Protein AF-X1QBW2-F1 (afdb_monomer_lite)

InterPro domains:
  IPR005846 Alpha-D-phosphohexomutase, alpha/beta/alpha domain III [PF02880] (7-62)
  IPR016055 Alpha-D-phosphohexomutase, alpha/beta/alpha I/II/III [SSF53738] (3-62)

pLDDT: mean 87.69, std 8.31, range [47.75, 94.75]

Structure (mmCIF, N/CA/C/O backbone):
data_AF-X1QBW2-F1
#
_entry.id   AF-X1QBW2-F1
#
loop_
_atom_site.group_PDB
_atom_site.id
_atom_site.type_symbol
_atom_site.label_atom_id
_atom_site.label_alt_id
_atom_site.label_comp_id
_atom_site.label_asym_id
_atom_site.label_entity_id
_atom_site.label_seq_id
_atom_site.pdbx_PDB_ins_code
_atom_site.Cartn_x
_atom_site.Cartn_y
_atom_site.Cartn_z
_atom_site.occupancy
_atom_site.B_iso_or_equiv
_atom_site.auth_seq_id
_atom_site.auth_comp_id
_atom_site.auth_asym_id
_atom_site.auth_atom_id
_atom_site.pdbx_PDB_model_num
ATOM 1 N N . MET A 1 1 ? 1.684 6.952 5.848 1.00 73.50 1 MET A N 1
ATOM 2 C CA . MET A 1 1 ? 0.774 7.379 4.758 1.00 73.50 1 MET A CA 1
ATOM 3 C C . MET A 1 1 ? -0.474 6.506 4.648 1.00 73.50 1 MET A C 1
ATOM 5 O O . MET A 1 1 ? -1.545 7.077 4.546 1.00 73.50 1 MET A O 1
ATOM 9 N N . VAL A 1 2 ? -0.388 5.171 4.742 1.00 79.25 2 VAL A N 1
ATOM 10 C CA . VAL A 1 2 ? -1.566 4.271 4.691 1.00 79.25 2 VAL A CA 1
ATOM 11 C C . VAL A 1 2 ? -2.728 4.673 5.625 1.00 79.25 2 VAL A C 1
ATOM 13 O O . VAL A 1 2 ? -3.845 4.789 5.119 1.00 79.25 2 VAL A O 1
ATOM 16 N N . PRO A 1 3 ? -2.507 4.985 6.923 1.00 80.44 3 PRO A N 1
ATOM 17 C CA . PRO A 1 3 ? -3.610 5.329 7.830 1.00 80.44 3 PRO A CA 1
ATOM 18 C C . PRO A 1 3 ? -4.379 6.583 7.402 1.00 80.44 3 PRO A C 1
ATOM 20 O O . PRO A 1 3 ? -5.585 6.673 7.580 1.00 80.44 3 PRO A O 1
ATOM 23 N N . TYR A 1 4 ? -3.691 7.551 6.788 1.00 85.19 4 TYR A N 1
ATOM 24 C CA . TYR A 1 4 ? -4.307 8.797 6.331 1.00 85.19 4 TYR A CA 1
ATOM 25 C C . TYR A 1 4 ? -5.340 8.556 5.224 1.00 85.19 4 TYR A C 1
ATOM 27 O O . TYR A 1 4 ? -6.417 9.146 5.241 1.00 85.19 4 TYR A O 1
ATOM 35 N N . PHE A 1 5 ? -5.011 7.681 4.272 1.00 85.12 5 PHE A N 1
ATOM 36 C CA . PHE A 1 5 ? -5.884 7.355 3.150 1.00 85.12 5 PHE A CA 1
ATOM 37 C C . PHE A 1 5 ? -7.068 6.490 3.592 1.00 85.12 5 PHE A C 1
ATOM 39 O O . PHE A 1 5 ? -8.201 6.792 3.231 1.00 85.12 5 PHE A O 1
ATOM 46 N N . LEU A 1 6 ? -6.830 5.481 4.435 1.00 86.31 6 LEU A N 1
ATOM 47 C CA . LEU A 1 6 ? -7.892 4.595 4.925 1.00 86.31 6 LEU A CA 1
ATOM 48 C C . LEU A 1 6 ? -8.824 5.268 5.944 1.00 86.31 6 LEU A C 1
ATOM 50 O O . LEU A 1 6 ? -9.995 4.917 6.004 1.00 86.31 6 LEU A O 1
ATOM 54 N N . ASN A 1 7 ? -8.364 6.287 6.677 1.00 86.25 7 ASN A N 1
ATOM 55 C CA . ASN A 1 7 ? -9.255 7.104 7.510 1.00 86.25 7 ASN A CA 1
ATOM 56 C C . ASN A 1 7 ? -10.227 7.959 6.681 1.00 86.25 7 ASN A C 1
ATOM 58 O O . ASN A 1 7 ? -11.316 8.271 7.153 1.00 86.25 7 ASN A O 1
ATOM 62 N N . LYS A 1 8 ? -9.832 8.372 5.470 1.00 85.94 8 LYS A N 1
ATOM 63 C CA . LYS A 1 8 ? -10.693 9.147 4.561 1.00 85.94 8 LYS A CA 1
ATOM 64 C C . LYS A 1 8 ? -11.621 8.254 3.750 1.00 85.94 8 LYS A C 1
ATOM 66 O O . LYS A 1 8 ? -12.786 8.589 3.574 1.00 85.94 8 LYS A O 1
ATOM 71 N N . GLU A 1 9 ? -11.097 7.132 3.270 1.00 84.75 9 GLU A N 1
ATOM 72 C CA . GLU A 1 9 ? -11.837 6.143 2.494 1.00 84.75 9 GLU A CA 1
ATOM 73 C C . GLU A 1 9 ? -11.592 4.739 3.072 1.00 84.75 9 GLU A C 1
ATOM 75 O O . GLU A 1 9 ? -10.694 4.022 2.610 1.00 84.75 9 GLU A O 1
ATOM 80 N N . PRO A 1 10 ? -12.376 4.341 4.093 1.00 84.88 10 PRO A N 1
ATOM 81 C CA . PRO A 1 10 ? -12.268 3.028 4.719 1.00 84.88 10 PRO A CA 1
ATOM 82 C C . PRO A 1 10 ? -12.526 1.899 3.721 1.00 84.88 10 PRO A C 1
ATOM 84 O O . PRO A 1 10 ? -13.260 2.069 2.748 1.00 84.88 10 PRO A O 1
ATOM 87 N N . ARG A 1 11 ? -11.963 0.711 3.977 1.00 89.19 11 ARG A N 1
ATOM 88 C CA . ARG A 1 11 ? -12.136 -0.503 3.142 1.00 89.19 11 ARG A CA 1
ATOM 89 C C . ARG A 1 11 ? -11.569 -0.423 1.726 1.00 89.19 11 ARG A C 1
ATOM 91 O O . ARG A 1 11 ? -11.699 -1.367 0.945 1.00 89.19 11 ARG A O 1
ATOM 98 N N . SER A 1 12 ? -10.889 0.666 1.404 1.00 92.88 12 SER A N 1
ATOM 99 C CA . SER A 1 12 ? -10.264 0.863 0.107 1.00 92.88 12 SER A CA 1
ATOM 100 C C . SER A 1 12 ? -9.063 -0.043 -0.128 1.00 92.88 12 SER A C 1
ATOM 102 O O . SER A 1 12 ? -8.389 -0.509 0.796 1.00 92.88 12 SER A O 1
ATOM 104 N N . THR A 1 13 ? -8.769 -0.274 -1.407 1.00 94.75 13 THR A N 1
ATOM 105 C CA . THR A 1 13 ? -7.582 -1.032 -1.802 1.00 94.75 13 THR A CA 1
ATOM 106 C C . THR A 1 13 ? -6.344 -0.146 -1.744 1.00 94.75 13 THR A C 1
ATOM 108 O O . THR A 1 13 ? -6.358 0.991 -2.218 1.00 94.75 13 THR A O 1
ATOM 111 N N . VAL A 1 14 ? -5.255 -0.692 -1.209 1.00 93.69 14 VAL A N 1
ATOM 112 C CA . VAL A 1 14 ? -3.928 -0.075 -1.239 1.00 93.69 14 VAL A CA 1
ATOM 113 C C . VAL A 1 14 ? -2.971 -1.017 -1.955 1.00 93.69 14 VAL A C 1
ATOM 115 O O . VAL A 1 14 ? -2.784 -2.165 -1.542 1.00 93.69 14 VAL A O 1
ATOM 118 N N . VAL A 1 15 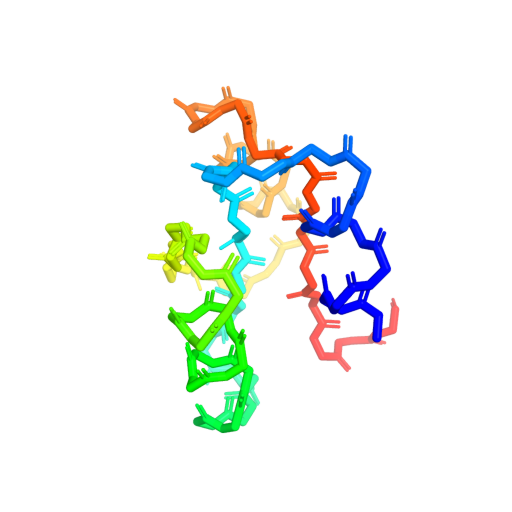? -2.368 -0.535 -3.043 1.00 94.44 15 VAL A N 1
ATOM 119 C CA . VAL A 1 15 ? -1.379 -1.304 -3.804 1.00 94.44 15 VAL A CA 1
ATOM 120 C C . VAL A 1 15 ? 0.011 -1.059 -3.228 1.00 94.44 15 VAL A C 1
ATOM 122 O O . VAL A 1 15 ? 0.371 0.075 -2.916 1.00 94.44 15 VAL A O 1
ATOM 125 N N . TYR A 1 16 ? 0.803 -2.116 -3.093 1.00 91.88 16 TYR A N 1
ATOM 126 C CA . TYR A 1 16 ? 2.182 -2.036 -2.614 1.00 91.88 16 TYR A CA 1
ATOM 127 C C . TYR A 1 16 ? 3.089 -2.981 -3.402 1.00 91.88 16 TYR A C 1
ATOM 129 O O . TYR A 1 16 ? 2.646 -4.015 -3.914 1.00 91.88 16 TYR A O 1
ATOM 137 N N . ASP A 1 17 ? 4.367 -2.626 -3.513 1.00 91.12 17 ASP A N 1
ATOM 138 C CA . ASP A 1 17 ? 5.353 -3.435 -4.231 1.00 91.12 17 ASP A CA 1
ATOM 139 C C . ASP A 1 17 ? 6.086 -4.452 -3.330 1.00 91.12 17 ASP A C 1
ATOM 141 O O . ASP A 1 17 ? 6.038 -4.383 -2.103 1.00 91.12 17 ASP A O 1
ATOM 145 N N . LEU A 1 18 ? 6.780 -5.409 -3.952 1.00 86.50 18 LEU A N 1
ATOM 146 C CA . LEU A 1 18 ? 7.543 -6.486 -3.295 1.00 86.50 18 LEU A CA 1
ATOM 147 C C . LEU A 1 18 ? 8.596 -6.031 -2.274 1.00 86.50 18 LEU A C 1
ATOM 149 O O . LEU A 1 18 ? 8.931 -6.797 -1.377 1.00 86.50 18 LEU A O 1
ATOM 153 N N . ARG A 1 19 ? 9.153 -4.833 -2.441 1.00 86.38 19 ARG A N 1
ATOM 154 C CA . ARG A 1 19 ? 10.184 -4.249 -1.577 1.00 86.38 19 ARG A CA 1
ATOM 155 C C . ARG A 1 19 ? 9.574 -3.556 -0.359 1.00 86.38 19 ARG A C 1
ATOM 157 O O . ARG A 1 19 ? 10.299 -3.226 0.573 1.00 86.38 19 ARG A O 1
ATOM 164 N N . SER A 1 20 ? 8.260 -3.327 -0.348 1.00 86.38 20 SER A N 1
ATOM 165 C CA . SER A 1 20 ? 7.581 -2.744 0.809 1.00 86.38 20 SER A CA 1
ATOM 166 C C . SER A 1 20 ? 7.680 -3.669 2.023 1.00 86.38 20 SER A C 1
ATOM 168 O O . SER A 1 20 ? 7.563 -4.890 1.906 1.00 86.38 20 SER A O 1
ATOM 170 N N . SER A 1 21 ? 7.867 -3.081 3.206 1.00 87.19 21 SER A N 1
ATOM 171 C CA . SER A 1 21 ? 7.911 -3.838 4.460 1.00 87.19 21 SER A CA 1
ATOM 172 C C . SER A 1 21 ? 6.580 -4.545 4.741 1.00 87.19 21 SER A C 1
ATOM 174 O O . SER A 1 21 ? 5.510 -4.046 4.387 1.00 87.19 21 SER A O 1
ATOM 176 N N . ARG A 1 22 ? 6.637 -5.673 5.462 1.00 88.56 22 ARG A N 1
ATOM 177 C CA . ARG A 1 22 ? 5.450 -6.401 5.955 1.00 88.56 22 ARG A CA 1
ATOM 178 C C . ARG A 1 22 ? 4.524 -5.512 6.789 1.00 88.56 22 ARG A C 1
ATOM 180 O O . ARG A 1 22 ? 3.311 -5.669 6.705 1.00 88.56 22 ARG A O 1
ATOM 187 N N . VAL A 1 23 ? 5.097 -4.525 7.480 1.00 89.81 23 VAL A N 1
ATOM 188 C CA . VAL A 1 23 ? 4.372 -3.514 8.266 1.00 89.81 23 VAL A CA 1
ATOM 189 C C . VAL A 1 23 ? 3.319 -2.784 7.425 1.00 89.81 23 VAL A C 1
ATOM 191 O O . VAL A 1 23 ? 2.260 -2.442 7.934 1.00 89.81 23 VAL A O 1
ATOM 194 N N . VAL A 1 24 ? 3.556 -2.582 6.122 1.00 89.50 24 VAL A N 1
ATOM 195 C CA . VAL A 1 24 ? 2.575 -1.938 5.231 1.00 89.50 24 VAL A CA 1
ATOM 196 C C . VAL A 1 24 ? 1.296 -2.767 5.148 1.00 89.50 24 VAL A C 1
ATOM 198 O O . VAL A 1 24 ? 0.205 -2.220 5.244 1.00 89.50 24 VAL A O 1
ATOM 201 N N . VAL A 1 25 ? 1.421 -4.086 5.007 1.00 91.38 25 VAL A N 1
ATOM 202 C CA . VAL A 1 25 ? 0.273 -4.999 4.919 1.00 91.38 25 VAL A CA 1
ATOM 203 C C . VAL A 1 25 ? -0.493 -5.026 6.233 1.00 91.38 25 VAL A C 1
ATOM 205 O O . VAL A 1 25 ? -1.717 -4.935 6.230 1.00 91.38 25 VAL A O 1
ATOM 208 N N . GLU A 1 26 ? 0.23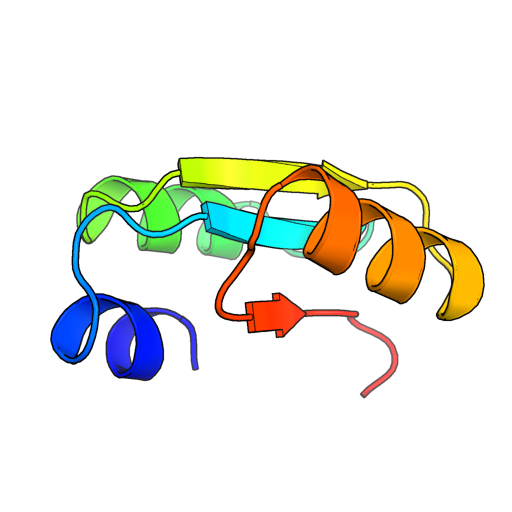1 -5.118 7.346 1.00 92.19 26 GLU A N 1
ATOM 209 C CA . GLU A 1 26 ? -0.346 -5.132 8.691 1.00 92.19 26 GLU A CA 1
ATOM 210 C C . GLU A 1 26 ? -1.131 -3.847 8.968 1.00 92.19 26 GLU A C 1
ATOM 212 O O . GLU A 1 26 ? -2.272 -3.909 9.417 1.00 92.19 26 GLU A O 1
ATOM 217 N N . GLU A 1 27 ? -0.574 -2.690 8.610 1.00 91.31 27 GLU A N 1
ATOM 218 C CA . GLU A 1 27 ? -1.248 -1.401 8.758 1.00 91.31 27 GLU A CA 1
ATOM 219 C C . GLU A 1 27 ? -2.471 -1.268 7.844 1.00 91.31 27 GLU A C 1
ATOM 221 O O . GLU A 1 27 ? -3.481 -0.716 8.277 1.00 91.31 27 GLU A O 1
ATOM 226 N N . ILE A 1 28 ? -2.427 -1.793 6.612 1.00 91.50 28 ILE A N 1
ATOM 227 C CA . ILE A 1 28 ? -3.600 -1.808 5.724 1.00 91.50 28 ILE A CA 1
ATOM 228 C C . ILE A 1 28 ? -4.726 -2.634 6.357 1.00 91.50 28 ILE A C 1
ATOM 230 O O . ILE A 1 28 ? -5.847 -2.146 6.462 1.00 91.50 28 ILE A O 1
ATOM 234 N N . ILE A 1 29 ? -4.425 -3.852 6.818 1.00 91.56 29 ILE A N 1
ATOM 235 C CA . ILE A 1 29 ? -5.413 -4.758 7.427 1.00 91.56 29 ILE A CA 1
ATOM 236 C C . ILE A 1 29 ? -5.978 -4.164 8.721 1.00 91.56 29 ILE A C 1
ATOM 238 O O . ILE A 1 29 ? -7.185 -4.204 8.945 1.00 91.56 29 ILE A O 1
ATOM 242 N N . LYS A 1 30 ? -5.117 -3.581 9.561 1.00 91.75 30 LYS A N 1
ATOM 243 C CA . LYS A 1 30 ? -5.500 -2.952 10.832 1.00 91.75 30 LYS A CA 1
ATOM 244 C C . LYS A 1 30 ? -6.487 -1.798 10.652 1.00 91.75 30 LYS A C 1
ATOM 246 O O . LYS A 1 30 ? -7.319 -1.582 11.524 1.00 91.75 30 LYS A O 1
ATOM 251 N N . HIS A 1 31 ? -6.409 -1.084 9.531 1.00 91.06 31 HIS A N 1
ATOM 252 C CA . HIS A 1 31 ? -7.333 -0.004 9.172 1.00 91.06 31 HIS A CA 1
ATOM 253 C C . HIS A 1 31 ? -8.430 -0.477 8.200 1.00 91.06 31 HIS A C 1
ATOM 255 O O . HIS A 1 31 ? -8.942 0.309 7.406 1.00 91.06 31 HIS A O 1
ATOM 261 N N . GLU A 1 32 ? -8.757 -1.774 8.231 1.00 91.31 32 GLU A N 1
ATOM 262 C CA . GLU A 1 32 ? -9.812 -2.416 7.436 1.00 91.31 32 GLU A CA 1
ATOM 263 C C . GLU A 1 32 ? -9.656 -2.282 5.911 1.00 91.31 32 GLU A C 1
ATOM 265 O O . GLU A 1 32 ? -10.602 -2.531 5.169 1.00 91.31 32 GLU A O 1
ATOM 270 N N . GLY A 1 33 ? -8.479 -1.901 5.416 1.00 92.50 33 GLY A N 1
ATOM 271 C CA . GLY A 1 33 ? -8.188 -1.778 3.992 1.00 92.50 33 GLY A CA 1
ATOM 272 C C . GLY A 1 33 ? -7.892 -3.121 3.322 1.00 92.50 33 GLY A C 1
ATOM 273 O O . GLY A 1 33 ? -7.628 -4.134 3.970 1.00 92.50 33 GLY A O 1
ATOM 274 N N . THR A 1 34 ? -7.874 -3.119 1.988 1.00 94.25 34 THR A N 1
ATOM 275 C CA . THR A 1 34 ? -7.531 -4.307 1.191 1.00 94.25 34 THR A CA 1
ATOM 276 C C . THR A 1 34 ? -6.100 -4.196 0.655 1.00 94.25 34 THR A C 1
ATOM 278 O O . THR A 1 34 ? -5.838 -3.366 -0.221 1.00 94.25 34 THR A O 1
ATOM 281 N N . PRO A 1 35 ? -5.143 -5.009 1.136 1.00 93.25 35 PRO A N 1
ATOM 282 C CA . PRO A 1 35 ? -3.776 -4.974 0.633 1.00 93.25 35 PRO A CA 1
ATOM 283 C C . PRO A 1 35 ? -3.689 -5.685 -0.722 1.00 93.25 35 PRO A C 1
ATOM 285 O O . PRO A 1 35 ? -4.063 -6.850 -0.852 1.00 93.25 35 PRO A O 1
ATOM 288 N N . ARG A 1 36 ? -3.141 -5.015 -1.743 1.00 93.69 36 ARG A N 1
ATOM 289 C CA . ARG A 1 36 ? -2.885 -5.618 -3.059 1.00 93.69 36 ARG A CA 1
ATOM 290 C C . ARG A 1 36 ? -1.409 -5.543 -3.426 1.00 93.69 36 ARG A C 1
ATOM 292 O O . ARG A 1 36 ? -0.882 -4.487 -3.756 1.00 93.69 36 ARG A O 1
ATOM 299 N N . ARG A 1 37 ? -0.739 -6.691 -3.421 1.00 92.56 37 ARG A N 1
ATOM 300 C CA . ARG A 1 37 ? 0.666 -6.784 -3.829 1.00 92.56 37 ARG A CA 1
ATOM 301 C C . ARG A 1 37 ? 0.807 -6.678 -5.346 1.00 92.56 37 ARG A C 1
ATOM 303 O O . ARG A 1 37 ? 0.036 -7.297 -6.078 1.00 92.56 37 ARG A O 1
ATOM 310 N N . GLN A 1 38 ? 1.829 -5.962 -5.812 1.00 93.38 38 GLN A N 1
ATOM 311 C CA . GLN A 1 38 ? 2.149 -5.833 -7.232 1.00 93.38 38 GLN A CA 1
ATOM 312 C C . GLN A 1 38 ? 3.657 -5.919 -7.517 1.00 93.38 38 GLN A C 1
ATOM 314 O O . GLN A 1 38 ? 4.501 -5.761 -6.632 1.00 93.38 38 GLN A O 1
ATOM 319 N N . ARG A 1 39 ? 4.006 -6.213 -8.776 1.00 90.25 39 ARG A N 1
ATOM 320 C CA . ARG A 1 39 ? 5.384 -6.125 -9.288 1.00 90.25 39 ARG A CA 1
ATOM 321 C C . ARG A 1 39 ? 5.917 -4.689 -9.179 1.00 90.25 39 ARG A C 1
ATOM 323 O O . ARG A 1 39 ? 5.186 -3.743 -9.453 1.00 90.25 39 ARG A O 1
ATOM 330 N N . VAL A 1 40 ? 7.204 -4.560 -8.854 1.00 88.81 40 VAL A N 1
ATOM 331 C CA . VAL A 1 40 ? 7.941 -3.285 -8.872 1.00 88.81 40 VAL A CA 1
ATOM 332 C C . VAL A 1 40 ? 7.895 -2.643 -10.262 1.00 88.81 40 VAL A C 1
ATOM 334 O O . VAL A 1 40 ? 8.144 -3.316 -11.264 1.00 88.81 40 VAL A O 1
ATOM 337 N N . GLY A 1 41 ? 7.617 -1.344 -10.314 1.00 86.88 41 GLY A N 1
ATOM 338 C CA . GLY A 1 41 ? 7.672 -0.501 -11.499 1.00 86.88 41 GLY A CA 1
ATOM 339 C C . GLY A 1 41 ? 6.425 0.374 -11.642 1.00 86.88 41 GLY A C 1
ATOM 340 O O . GLY A 1 41 ? 5.293 -0.118 -11.626 1.00 86.88 41 GLY A O 1
ATOM 341 N N . HIS A 1 42 ? 6.632 1.663 -11.928 1.00 87.19 42 HIS A N 1
ATOM 342 C CA . HIS A 1 42 ? 5.564 2.665 -12.064 1.00 87.19 42 HIS A CA 1
ATOM 343 C C . HIS A 1 42 ? 4.430 2.255 -13.016 1.00 87.19 42 HIS A C 1
ATOM 345 O O . HIS A 1 42 ? 3.257 2.519 -12.742 1.00 87.19 42 HIS A O 1
ATOM 351 N N . ALA A 1 43 ? 4.749 1.600 -14.137 1.00 90.38 43 ALA A N 1
ATOM 352 C CA . ALA A 1 43 ? 3.739 1.139 -15.089 1.00 90.38 43 ALA A CA 1
ATOM 353 C C . ALA A 1 43 ? 2.831 0.051 -14.486 1.00 90.38 43 ALA A C 1
ATOM 355 O O . ALA A 1 43 ? 1.607 0.101 -14.644 1.00 90.38 43 ALA A O 1
ATOM 356 N N . PHE A 1 44 ? 3.418 -0.901 -13.754 1.00 90.94 44 PHE A N 1
ATOM 357 C CA . PHE A 1 44 ? 2.689 -1.973 -13.080 1.00 90.94 44 PHE A CA 1
ATOM 358 C C . PHE A 1 44 ? 1.860 -1.444 -11.914 1.00 90.94 44 PHE A C 1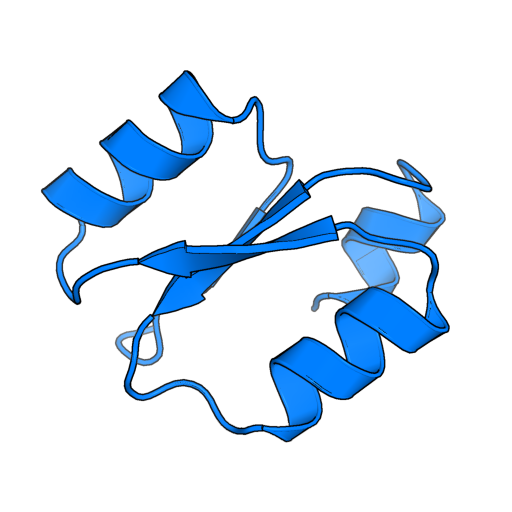
ATOM 360 O O . PHE A 1 44 ? 0.722 -1.888 -11.754 1.00 90.94 44 PHE A O 1
ATOM 367 N N . MET A 1 45 ? 2.398 -0.484 -11.156 1.00 90.94 45 MET A N 1
ATOM 368 C CA . MET A 1 45 ? 1.698 0.189 -10.062 1.00 90.94 45 MET A CA 1
ATOM 369 C C . MET A 1 45 ? 0.467 0.937 -10.581 1.00 90.94 45 MET A C 1
ATOM 371 O O . MET A 1 45 ? -0.650 0.650 -10.159 1.00 90.94 45 MET A O 1
ATOM 375 N N . LYS A 1 46 ? 0.631 1.814 -11.583 1.00 90.88 46 LYS A N 1
ATOM 376 C CA . LYS A 1 46 ? -0.492 2.554 -12.188 1.00 90.88 46 LYS A CA 1
ATOM 377 C C . LYS A 1 46 ? -1.560 1.628 -12.760 1.00 90.88 46 LYS A C 1
ATOM 379 O O . LYS A 1 46 ? -2.749 1.908 -12.623 1.00 90.88 46 LYS A O 1
ATOM 384 N N . LYS A 1 47 ? -1.152 0.532 -13.410 1.00 93.94 47 LYS A N 1
ATOM 385 C CA . LYS A 1 47 ? -2.094 -0.474 -13.909 1.00 93.94 47 LYS A CA 1
ATOM 386 C C . LYS A 1 47 ? -2.854 -1.137 -12.760 1.00 93.94 47 LYS A C 1
ATOM 388 O O . LYS A 1 47 ? -4.076 -1.130 -12.778 1.00 93.94 47 LYS A O 1
ATOM 393 N N . ALA A 1 48 ? -2.157 -1.623 -11.735 1.00 92.81 48 ALA A N 1
ATOM 394 C CA . ALA A 1 48 ? -2.795 -2.264 -10.588 1.00 92.81 48 ALA A CA 1
ATOM 395 C C . ALA A 1 48 ? -3.735 -1.321 -9.833 1.00 92.81 48 ALA A C 1
ATOM 397 O O . ALA A 1 48 ? -4.815 -1.749 -9.431 1.00 92.81 48 ALA A O 1
ATOM 398 N N . MET A 1 49 ? -3.365 -0.048 -9.675 1.00 93.12 49 MET A N 1
ATOM 399 C CA . MET A 1 49 ? -4.238 0.949 -9.058 1.00 93.12 49 MET A CA 1
ATOM 400 C C . MET A 1 49 ? -5.529 1.135 -9.854 1.00 93.12 49 MET A C 1
ATOM 402 O O . MET A 1 49 ? -6.601 1.121 -9.261 1.00 93.12 49 MET A O 1
ATOM 406 N N . ARG A 1 50 ? -5.450 1.231 -11.190 1.00 93.69 50 ARG A N 1
ATOM 407 C CA . ARG A 1 50 ? -6.645 1.306 -12.047 1.00 93.69 50 ARG A CA 1
ATOM 408 C C . ARG A 1 50 ? -7.498 0.042 -11.963 1.00 93.69 50 ARG A C 1
ATOM 410 O O . ARG A 1 50 ? -8.699 0.144 -11.739 1.00 93.69 50 ARG A O 1
ATOM 417 N N . ASP A 1 51 ? -6.877 -1.128 -12.086 1.00 94.00 51 ASP A N 1
ATOM 418 C CA . ASP A 1 51 ? -7.574 -2.420 -12.108 1.00 94.00 51 ASP A CA 1
ATOM 419 C C . ASP A 1 51 ? -8.287 -2.718 -10.778 1.00 94.00 51 ASP A C 1
ATOM 421 O O . ASP A 1 51 ? -9.313 -3.391 -10.755 1.00 94.00 51 ASP A O 1
ATOM 425 N N . SER A 1 52 ? -7.743 -2.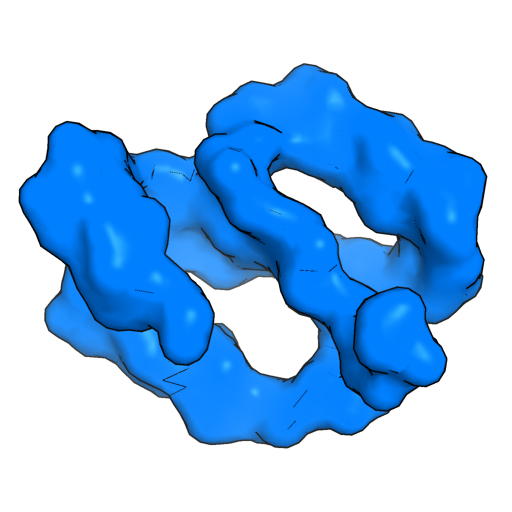227 -9.661 1.00 91.25 52 SER A N 1
ATOM 426 C CA . SER A 1 52 ? -8.294 -2.446 -8.318 1.00 91.25 52 SER A CA 1
ATOM 427 C C . SER A 1 52 ? -9.034 -1.250 -7.729 1.00 91.25 52 SER A C 1
ATOM 429 O O . SER A 1 52 ? -9.533 -1.352 -6.611 1.00 91.25 52 SER A O 1
ATOM 431 N N . ARG A 1 53 ? -9.101 -0.128 -8.459 1.00 91.25 53 ARG A N 1
ATOM 432 C CA . ARG A 1 53 ? -9.598 1.164 -7.954 1.00 91.25 53 ARG A CA 1
ATOM 433 C C . ARG A 1 53 ? -8.955 1.540 -6.615 1.00 91.25 53 ARG A C 1
ATOM 435 O O . ARG A 1 53 ? -9.628 1.970 -5.685 1.00 91.25 53 ARG A O 1
ATOM 442 N N . ALA A 1 54 ? -7.649 1.317 -6.505 1.00 91.88 54 ALA A N 1
ATOM 443 C CA . ALA A 1 54 ? -6.923 1.600 -5.281 1.00 91.88 54 ALA A CA 1
ATOM 444 C C . ALA A 1 54 ? -6.798 3.104 -5.048 1.00 91.88 54 ALA A C 1
ATOM 446 O O . ALA A 1 54 ? -6.451 3.852 -5.964 1.00 91.88 54 ALA A O 1
ATOM 447 N N . ILE A 1 55 ? -6.999 3.517 -3.800 1.00 91.56 55 ILE A N 1
ATOM 448 C CA . ILE A 1 55 ? -6.889 4.923 -3.392 1.00 91.56 55 ILE A CA 1
ATOM 449 C C . ILE A 1 55 ? -5.431 5.370 -3.279 1.00 91.56 55 ILE A C 1
ATOM 451 O O . ILE A 1 55 ? -5.122 6.557 -3.341 1.00 91.56 55 ILE A O 1
ATOM 455 N N . PHE A 1 56 ? -4.521 4.408 -3.111 1.00 88.94 56 PHE A N 1
ATOM 456 C CA . PHE A 1 56 ? -3.102 4.663 -2.944 1.00 88.94 56 PHE A CA 1
ATOM 457 C C . PHE A 1 56 ? -2.263 3.511 -3.502 1.00 88.94 56 PHE A C 1
ATOM 459 O O . PHE A 1 56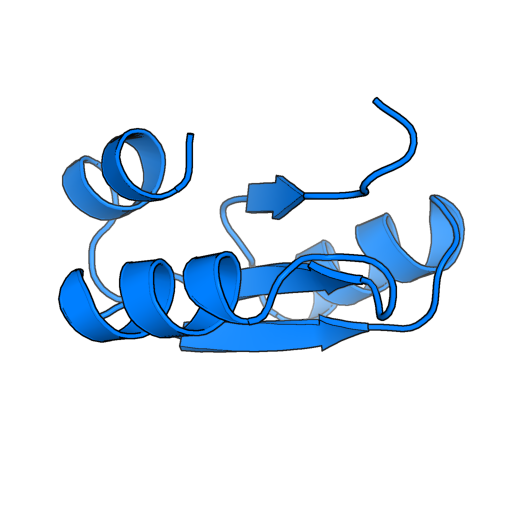 ? -2.628 2.338 -3.381 1.00 88.94 56 PHE A O 1
ATOM 466 N N . GLY A 1 57 ? -1.130 3.860 -4.107 1.00 86.19 57 GLY A N 1
ATOM 467 C CA . GLY A 1 57 ? -0.103 2.930 -4.560 1.00 86.19 57 GLY A CA 1
ATOM 468 C C . GLY A 1 57 ? 1.244 3.372 -4.010 1.00 86.19 57 GLY A C 1
ATOM 469 O O . GLY A 1 57 ? 1.761 4.401 -4.434 1.00 86.19 57 GLY A O 1
ATOM 470 N N . GLY A 1 58 ? 1.782 2.625 -3.048 1.00 79.19 58 GLY A N 1
ATOM 471 C CA . GLY A 1 58 ? 3.076 2.914 -2.437 1.00 79.19 58 GLY A CA 1
ATOM 472 C C . GLY A 1 58 ? 4.181 2.110 -3.107 1.00 79.19 58 GLY A C 1
ATOM 473 O O . GLY A 1 58 ? 4.144 0.878 -3.081 1.00 79.19 58 GLY A O 1
ATOM 474 N N . GLU A 1 59 ? 5.162 2.798 -3.687 1.00 74.06 59 GLU A N 1
ATOM 475 C CA . GLU A 1 59 ? 6.392 2.179 -4.174 1.00 74.06 59 GLU A CA 1
ATOM 476 C C . GLU A 1 59 ? 7.564 2.590 -3.268 1.00 74.06 59 GLU A C 1
ATOM 478 O O . GLU A 1 59 ? 7.666 3.752 -2.884 1.00 74.06 59 GLU A O 1
ATOM 483 N N . LEU A 1 60 ? 8.456 1.658 -2.906 1.00 65.38 60 LEU A N 1
ATOM 484 C CA . LEU A 1 60 ? 9.612 1.964 -2.039 1.00 65.38 60 LEU A CA 1
ATOM 485 C C . LEU A 1 60 ? 10.599 2.952 -2.704 1.00 65.38 60 LEU A C 1
ATOM 487 O O . LEU A 1 60 ? 11.462 3.509 -2.036 1.00 65.38 60 LEU A O 1
ATOM 491 N N . SER A 1 61 ? 10.473 3.170 -4.016 1.00 59.69 61 SER A N 1
ATOM 492 C CA . SER A 1 61 ? 1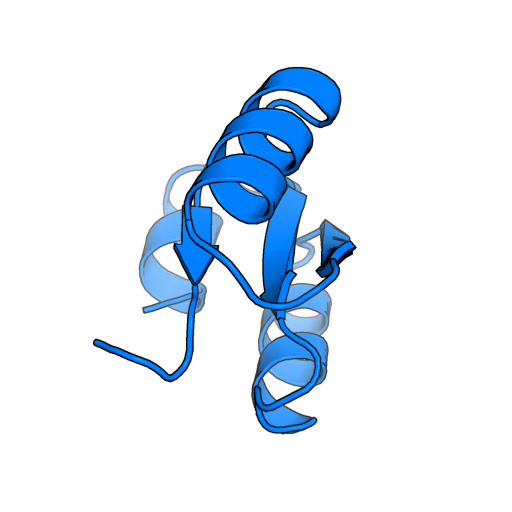1.314 4.074 -4.813 1.00 59.69 61 SER A CA 1
ATOM 493 C C . SER A 1 61 ? 11.264 5.544 -4.380 1.00 59.69 61 SER A C 1
ATOM 495 O O . SER A 1 61 ? 12.187 6.277 -4.729 1.00 59.69 61 SER A O 1
ATOM 497 N N . GLY A 1 62 ? 10.223 5.958 -3.643 1.00 47.75 62 GLY A N 1
ATOM 498 C CA . GLY A 1 62 ? 9.891 7.370 -3.419 1.00 47.75 62 GLY A CA 1
ATOM 499 C C . GLY A 1 62 ? 8.871 7.876 -4.426 1.00 47.75 62 GLY A C 1
ATOM 500 O O . GLY A 1 62 ? 9.142 7.766 -5.642 1.00 47.75 62 GLY A O 1
#

Secondary structure (DSSP, 8-state):
-HHHHHHHSTT-EEEEETTS-HHHHHHHHHTT-EEEEE-SSHHHHHHHHHHHT-SEEE-TT-

Organism: NCBI:txid412755

Foldseek 3Di:
DLLVQCVVPPQFEEEEEPPDDPVSVVSCVVSNYHYHYWYDDPVGQVVVCVVRVGSYYDYPVD

Sequence (62 aa):
MVPYFLNKEPRSTVVYDLRSSRVVVEEIIKHEGTPRRQRVGHAFMKKAMRDSRAIFGGELSG

Radius of gyration: 10.37 Å; chains: 1; bounding box: 24×16×26 Å